Protein AF-A0A0K0LC64-F1 (afdb_monomer_lite)

Foldseek 3Di:
DVVVVVCVVDVVVVVVVCQCPDLVNCQVPCQVVVCVQQADPDPVCPPPPDDPVSVVNNVVCVVPVVPHDPPDDGPSDPPDPPCVVVVDDPVRVVVVVVVVCVVCPPHCVCVVVVD

pLDDT: mean 83.75, std 12.95, range [51.31, 97.88]

Structure (mmCIF, N/CA/C/O backbone):
data_AF-A0A0K0LC64-F1
#
_entry.id   AF-A0A0K0LC64-F1
#
loop_
_atom_site.group_PDB
_atom_site.id
_atom_site.type_symbol
_atom_site.label_atom_id
_atom_site.label_alt_id
_atom_site.label_comp_id
_atom_site.label_asym_id
_atom_site.label_entity_id
_atom_site.label_seq_id
_atom_site.pdbx_PDB_ins_code
_atom_site.Cartn_x
_atom_site.Cartn_y
_atom_site.Cartn_z
_atom_site.occupancy
_atom_site.B_iso_or_equiv
_atom_site.auth_seq_id
_atom_site.auth_comp_id
_atom_site.auth_asym_id
_atom_site.auth_atom_id
_atom_site.pdbx_PDB_model_num
ATOM 1 N N . GLU A 1 1 ? -9.828 7.983 -20.677 1.00 61.94 1 GLU A N 1
ATOM 2 C CA . GLU A 1 1 ? -10.010 7.360 -22.005 1.00 61.94 1 GLU A CA 1
ATOM 3 C C . GLU A 1 1 ? -8.753 6.737 -22.604 1.00 61.94 1 GLU A C 1
ATOM 5 O O . GLU A 1 1 ? -8.705 5.519 -22.690 1.00 61.94 1 GLU A O 1
ATOM 10 N N . GLU A 1 2 ? -7.715 7.498 -22.964 1.00 74.44 2 GLU A N 1
ATOM 11 C CA . GLU A 1 2 ? -6.600 6.985 -23.793 1.00 74.44 2 GLU A CA 1
ATOM 12 C C . GLU A 1 2 ? -5.832 5.786 -23.190 1.00 74.44 2 GLU A C 1
ATOM 14 O O . GLU A 1 2 ? -5.585 4.780 -23.863 1.00 74.44 2 GLU A O 1
ATOM 19 N N . HIS A 1 3 ? -5.514 5.832 -21.892 1.00 80.81 3 HIS A N 1
ATOM 20 C CA . HIS A 1 3 ? -4.847 4.716 -21.208 1.00 80.81 3 HIS A CA 1
ATOM 21 C C . HIS A 1 3 ? -5.753 3.490 -21.038 1.00 80.81 3 HIS A C 1
ATOM 23 O O . HIS A 1 3 ? -5.270 2.364 -21.099 1.00 80.81 3 HIS A O 1
ATOM 29 N N . TYR A 1 4 ? -7.063 3.696 -20.870 1.00 85.00 4 TYR A N 1
ATOM 30 C CA . TYR A 1 4 ? -8.028 2.601 -20.760 1.00 85.00 4 TYR A CA 1
ATOM 31 C C . TYR A 1 4 ? -8.109 1.824 -22.075 1.00 85.00 4 TYR A C 1
ATOM 33 O O . TYR A 1 4 ? -7.934 0.608 -22.082 1.00 85.00 4 TYR A O 1
ATOM 41 N N . GLU A 1 5 ? -8.274 2.523 -23.200 1.00 88.44 5 GLU A N 1
ATOM 42 C CA . GLU A 1 5 ? -8.308 1.874 -24.512 1.00 88.44 5 GLU A CA 1
ATOM 43 C C . GLU A 1 5 ? -7.015 1.118 -24.823 1.00 88.44 5 GLU A C 1
ATOM 45 O O . GLU A 1 5 ? -7.056 0.029 -25.392 1.00 88.44 5 GLU A O 1
ATOM 50 N N . THR A 1 6 ? -5.869 1.679 -24.432 1.00 89.12 6 THR A N 1
ATOM 51 C CA . THR A 1 6 ? -4.562 1.042 -24.626 1.00 89.12 6 THR A CA 1
ATOM 52 C C . THR A 1 6 ? -4.467 -0.283 -23.873 1.00 89.12 6 THR A C 1
ATOM 54 O O . THR A 1 6 ? -4.016 -1.270 -24.451 1.00 89.12 6 THR A O 1
ATOM 57 N N . LEU A 1 7 ? -4.921 -0.324 -22.617 1.00 89.25 7 LEU A N 1
ATOM 58 C CA . LEU A 1 7 ? -4.908 -1.539 -21.797 1.00 89.25 7 LEU A CA 1
ATOM 59 C C . LEU A 1 7 ? -5.901 -2.588 -22.307 1.00 89.25 7 LEU A C 1
ATOM 61 O O . LEU A 1 7 ? -5.571 -3.767 -22.347 1.00 89.25 7 LEU A O 1
ATOM 65 N N . VAL A 1 8 ? -7.089 -2.166 -22.753 1.00 88.12 8 VAL A N 1
ATOM 66 C CA . VAL A 1 8 ? -8.100 -3.078 -23.317 1.00 88.12 8 VAL A CA 1
ATOM 67 C C . VAL A 1 8 ? -7.629 -3.694 -24.638 1.00 88.12 8 VAL A C 1
ATOM 69 O O . VAL A 1 8 ? -7.871 -4.871 -24.888 1.00 88.12 8 VAL A O 1
ATOM 72 N N . LYS A 1 9 ? -6.952 -2.916 -25.491 1.00 91.81 9 LYS A N 1
ATOM 73 C CA . LYS A 1 9 ? -6.477 -3.377 -26.808 1.00 91.81 9 LYS A CA 1
ATOM 74 C C . LYS A 1 9 ? -5.184 -4.200 -26.736 1.00 91.81 9 LYS A C 1
ATOM 76 O O . LYS A 1 9 ? -4.887 -4.909 -27.691 1.00 91.81 9 LYS A O 1
ATOM 81 N N . ASN A 1 10 ? -4.423 -4.112 -25.642 1.00 91.69 10 ASN A N 1
ATOM 82 C CA . ASN A 1 10 ? -3.119 -4.765 -25.494 1.00 91.69 10 ASN A CA 1
ATOM 83 C C . ASN A 1 10 ? -3.046 -5.555 -24.173 1.00 91.69 10 ASN A C 1
ATOM 85 O O . ASN A 1 10 ? -2.517 -5.033 -23.184 1.00 91.69 10 ASN A O 1
ATOM 89 N N . PRO A 1 11 ? -3.539 -6.806 -24.142 1.00 89.06 11 PRO A N 1
ATOM 90 C CA . PRO A 1 11 ? -3.581 -7.611 -22.919 1.00 89.06 11 PRO A CA 1
ATOM 91 C C . PRO A 1 11 ? -2.195 -7.801 -22.282 1.00 89.06 11 PRO A C 1
ATOM 93 O O . PRO A 1 11 ? -2.063 -7.650 -21.074 1.00 89.06 11 PRO A O 1
ATOM 96 N N . ASP A 1 12 ? -1.140 -7.967 -23.085 1.00 94.94 12 ASP A N 1
ATOM 97 C CA . ASP A 1 12 ? 0.237 -8.099 -22.584 1.00 94.94 12 ASP A CA 1
ATOM 98 C C . ASP A 1 12 ? 0.709 -6.885 -21.764 1.00 94.94 12 ASP A C 1
ATOM 100 O O . ASP A 1 12 ? 1.530 -7.012 -20.853 1.00 94.94 12 ASP A O 1
ATOM 104 N N . ILE A 1 13 ? 0.237 -5.680 -22.104 1.00 92.69 13 ILE A N 1
ATOM 105 C CA . ILE A 1 13 ? 0.581 -4.462 -21.360 1.00 92.69 13 ILE A CA 1
ATOM 106 C C . ILE A 1 13 ? -0.153 -4.464 -20.023 1.00 92.69 13 ILE A C 1
ATOM 108 O O . ILE A 1 13 ? 0.454 -4.145 -19.002 1.00 92.69 13 ILE A O 1
ATOM 112 N N . LEU A 1 14 ? -1.432 -4.845 -20.016 1.00 91.94 14 LEU A N 1
ATOM 113 C CA . LEU A 1 14 ? -2.204 -4.972 -18.785 1.00 91.94 14 LEU A CA 1
ATOM 114 C C . LEU A 1 14 ? -1.578 -6.008 -17.844 1.00 91.94 14 LEU A C 1
ATOM 116 O O . LEU A 1 14 ? -1.387 -5.707 -16.668 1.00 91.94 14 LEU A O 1
ATOM 120 N N . ASP A 1 15 ? -1.173 -7.165 -18.364 1.00 94.00 15 ASP A N 1
ATOM 121 C CA . ASP A 1 15 ? -0.525 -8.216 -17.577 1.00 94.00 15 ASP A CA 1
ATOM 122 C C . ASP A 1 15 ? 0.785 -7.729 -16.950 1.00 94.00 15 ASP A C 1
ATOM 124 O O . ASP A 1 15 ? 1.002 -7.912 -15.753 1.00 94.00 15 ASP A O 1
ATOM 128 N N . LYS A 1 16 ? 1.622 -7.008 -17.708 1.00 95.19 16 LYS A N 1
ATOM 129 C CA . LYS A 1 16 ? 2.850 -6.393 -17.173 1.00 95.19 16 LYS A CA 1
ATOM 130 C C . LYS A 1 16 ? 2.563 -5.346 -16.105 1.00 95.19 16 LYS A C 1
ATOM 132 O O . LYS A 1 16 ? 3.286 -5.271 -15.114 1.00 95.19 16 LYS A O 1
ATOM 137 N N . VAL A 1 17 ? 1.527 -4.525 -16.290 1.00 93.50 17 VAL A N 1
ATOM 138 C CA . VAL A 1 17 ? 1.118 -3.542 -15.279 1.00 93.50 17 VAL A CA 1
ATOM 139 C C . VAL A 1 17 ? 0.696 -4.262 -14.002 1.00 93.50 17 VAL A C 1
ATOM 141 O O . VAL A 1 17 ? 1.165 -3.892 -12.927 1.00 93.50 17 VAL A O 1
ATOM 144 N N . LEU A 1 18 ? -0.130 -5.305 -14.098 1.00 93.38 18 LEU A N 1
ATOM 145 C CA . LEU A 1 18 ? -0.560 -6.100 -12.946 1.00 93.38 18 LEU A CA 1
ATOM 146 C C . LEU A 1 18 ? 0.623 -6.798 -12.265 1.00 93.38 18 LEU A C 1
ATOM 148 O O . LEU A 1 18 ? 0.727 -6.758 -11.041 1.00 93.38 18 LEU A O 1
ATOM 152 N N . GLU A 1 19 ? 1.542 -7.380 -13.036 1.00 95.81 19 GLU A N 1
ATOM 153 C CA . GLU A 1 19 ? 2.735 -8.042 -12.510 1.00 95.81 19 GLU A CA 1
ATOM 154 C C . GLU A 1 19 ? 3.639 -7.049 -11.774 1.00 95.81 19 GLU A C 1
ATOM 156 O O . GLU A 1 19 ? 3.932 -7.240 -10.592 1.00 95.81 19 GLU A O 1
ATOM 161 N N . TYR A 1 20 ? 4.053 -5.967 -12.435 1.00 94.75 20 TYR A N 1
ATOM 162 C CA . TYR A 1 20 ? 5.037 -5.030 -11.888 1.00 94.75 20 TYR A CA 1
ATOM 163 C C . TYR A 1 20 ? 4.480 -4.130 -10.786 1.00 94.75 20 TYR A C 1
ATOM 165 O O . TYR A 1 20 ? 5.244 -3.662 -9.942 1.00 94.75 20 TYR A O 1
ATOM 173 N N . SER A 1 21 ? 3.162 -3.924 -10.744 1.00 92.75 21 SER A N 1
ATOM 174 C CA . SER A 1 21 ? 2.494 -3.260 -9.616 1.00 92.75 21 SER A CA 1
ATOM 175 C C . SER A 1 21 ? 2.081 -4.225 -8.500 1.00 92.75 21 SER A C 1
ATOM 177 O O . SER A 1 21 ? 1.605 -3.781 -7.452 1.00 92.75 21 SER A O 1
ATOM 179 N N . SER A 1 22 ? 2.273 -5.538 -8.675 1.00 94.12 22 SER A N 1
ATOM 180 C CA . SER A 1 22 ? 1.903 -6.516 -7.655 1.00 94.12 22 SER A CA 1
ATOM 181 C C . SER A 1 22 ? 2.740 -6.356 -6.386 1.00 94.12 22 SER A C 1
ATOM 183 O O . SER A 1 22 ? 3.944 -6.084 -6.410 1.00 94.12 22 SER A O 1
ATOM 185 N N . VAL A 1 23 ? 2.109 -6.621 -5.240 1.00 93.62 23 VAL A N 1
ATOM 186 C CA . VAL A 1 23 ? 2.795 -6.655 -3.940 1.00 93.62 23 VAL A CA 1
ATOM 187 C C . VAL A 1 23 ? 3.945 -7.663 -3.949 1.00 93.62 23 VAL A C 1
ATOM 189 O O . VAL A 1 23 ? 5.005 -7.389 -3.391 1.00 93.62 23 VAL A O 1
ATOM 192 N N . SER A 1 24 ? 3.767 -8.817 -4.595 1.00 92.25 24 SER A N 1
ATOM 193 C CA . SER A 1 24 ? 4.813 -9.833 -4.746 1.00 92.25 24 SER A CA 1
ATOM 194 C C . SER A 1 24 ? 6.040 -9.303 -5.481 1.00 92.25 24 SER A C 1
ATOM 196 O O . SER A 1 24 ? 7.162 -9.517 -5.021 1.00 92.25 24 SER A O 1
ATOM 198 N N . TYR A 1 25 ? 5.839 -8.588 -6.589 1.00 93.50 25 TYR A N 1
ATOM 199 C CA . TYR A 1 25 ? 6.937 -8.031 -7.369 1.00 93.50 25 TYR A CA 1
ATOM 200 C C . TYR A 1 25 ? 7.659 -6.917 -6.604 1.00 93.50 25 TYR A C 1
ATOM 202 O O . TYR A 1 25 ? 8.891 -6.899 -6.547 1.00 93.50 25 TYR A O 1
ATOM 210 N N . MET A 1 26 ? 6.908 -6.038 -5.932 1.00 91.56 26 MET A N 1
ATOM 211 C CA . MET A 1 26 ? 7.484 -4.992 -5.081 1.00 91.56 26 MET A CA 1
ATOM 212 C C . MET A 1 26 ? 8.319 -5.572 -3.938 1.00 91.56 26 MET A C 1
ATOM 214 O O . MET A 1 26 ? 9.426 -5.100 -3.702 1.00 91.56 26 MET A O 1
ATOM 218 N N . LYS A 1 27 ? 7.842 -6.620 -3.255 1.00 90.56 27 LYS A N 1
ATOM 219 C CA . LYS A 1 27 ? 8.626 -7.290 -2.204 1.00 90.56 27 LYS A CA 1
ATOM 220 C C . LYS A 1 27 ? 9.948 -7.814 -2.737 1.00 90.56 27 LYS A C 1
ATOM 222 O O . LYS A 1 27 ? 10.987 -7.499 -2.173 1.00 90.56 27 LYS A O 1
ATOM 227 N N . LYS A 1 28 ? 9.892 -8.566 -3.841 1.00 87.50 28 LYS A N 1
ATOM 228 C CA . LYS A 1 28 ? 11.068 -9.165 -4.480 1.00 87.50 28 LYS A CA 1
ATOM 229 C C . LYS A 1 28 ? 12.107 -8.117 -4.891 1.00 87.50 28 LYS A C 1
ATOM 231 O O . LYS A 1 28 ? 13.294 -8.375 -4.814 1.00 87.50 28 LYS A O 1
ATOM 236 N N . THR A 1 29 ? 11.673 -6.959 -5.379 1.00 86.88 29 THR A N 1
ATOM 237 C CA . THR A 1 29 ? 12.592 -5.945 -5.928 1.00 86.88 29 THR A CA 1
ATOM 238 C C . THR A 1 29 ? 13.092 -4.953 -4.880 1.00 86.88 29 THR A C 1
ATOM 240 O O . THR A 1 29 ? 14.259 -4.558 -4.908 1.00 86.88 29 THR A O 1
ATOM 243 N N . ILE A 1 30 ? 12.229 -4.538 -3.951 1.00 84.56 30 ILE A N 1
ATOM 244 C CA . ILE A 1 30 ? 12.537 -3.468 -3.001 1.00 84.56 30 ILE A CA 1
ATOM 245 C C . ILE A 1 30 ? 13.131 -4.004 -1.704 1.00 84.56 30 ILE A C 1
ATOM 247 O O . ILE A 1 30 ? 14.085 -3.409 -1.228 1.00 84.56 30 ILE A O 1
ATOM 251 N N . ASN A 1 31 ? 12.640 -5.105 -1.127 1.00 83.75 31 ASN A N 1
ATOM 252 C CA . ASN A 1 31 ? 13.165 -5.558 0.171 1.00 83.75 31 ASN A CA 1
ATOM 253 C C . ASN A 1 31 ? 14.647 -5.932 0.098 1.00 83.75 31 ASN A C 1
ATOM 255 O O . ASN A 1 31 ? 15.399 -5.581 1.002 1.00 83.75 31 ASN A O 1
ATOM 259 N N . ASP A 1 32 ? 15.060 -6.551 -1.007 1.00 73.06 32 ASP A N 1
ATOM 260 C CA . ASP A 1 32 ? 16.452 -6.937 -1.242 1.00 73.06 32 ASP A CA 1
ATOM 261 C C . ASP A 1 32 ? 17.365 -5.713 -1.429 1.00 73.06 32 ASP A C 1
ATOM 263 O O . ASP A 1 32 ? 18.517 -5.728 -1.009 1.00 73.06 32 ASP A O 1
ATOM 267 N N . SER A 1 33 ? 16.865 -4.635 -2.045 1.00 75.81 33 SER A N 1
ATOM 268 C CA . SER A 1 33 ? 17.672 -3.453 -2.391 1.00 75.81 33 SER A CA 1
ATOM 269 C C . SER A 1 33 ? 17.592 -2.320 -1.361 1.00 75.81 33 SER A C 1
ATOM 271 O O . SER A 1 33 ? 18.457 -1.436 -1.332 1.00 75.81 33 SER A O 1
ATOM 273 N N . PHE A 1 34 ? 16.553 -2.318 -0.522 1.00 78.25 34 PHE A N 1
ATOM 274 C CA . PHE A 1 34 ? 16.252 -1.232 0.405 1.00 78.25 34 PHE A CA 1
ATOM 275 C C . PHE A 1 34 ? 17.287 -1.134 1.517 1.00 78.25 34 PHE A C 1
ATOM 277 O O . PHE A 1 34 ? 17.800 -0.041 1.768 1.00 78.25 34 PHE A O 1
ATOM 284 N N . ASP A 1 35 ? 17.626 -2.260 2.146 1.00 72.50 35 ASP A N 1
ATOM 285 C CA . ASP A 1 35 ? 18.595 -2.274 3.238 1.00 72.50 35 ASP A CA 1
ATOM 286 C C . ASP A 1 35 ? 19.944 -1.755 2.730 1.00 72.50 35 ASP A C 1
ATOM 288 O O . ASP A 1 35 ? 20.450 -0.771 3.266 1.00 72.50 35 ASP A O 1
ATOM 292 N N . ASP A 1 36 ? 20.453 -2.276 1.613 1.00 71.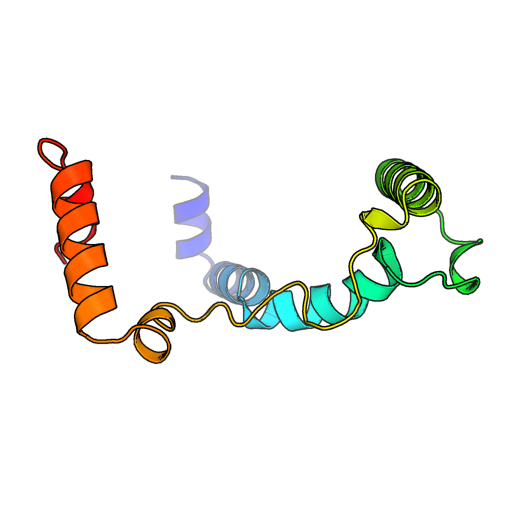62 36 ASP A N 1
ATOM 293 C CA . ASP A 1 36 ? 21.718 -1.829 1.015 1.00 71.62 36 ASP A CA 1
ATOM 294 C C . ASP A 1 36 ? 21.734 -0.345 0.629 1.00 71.62 36 ASP A C 1
ATOM 296 O O . ASP A 1 36 ? 22.762 0.333 0.743 1.00 71.62 36 ASP A O 1
ATOM 300 N N . THR A 1 37 ? 20.595 0.192 0.195 1.00 72.12 37 THR A N 1
ATOM 301 C CA . THR A 1 37 ? 20.501 1.582 -0.265 1.00 72.12 37 THR A CA 1
ATOM 302 C C . THR A 1 37 ? 20.287 2.568 0.886 1.00 72.12 37 THR A C 1
ATOM 304 O O . THR A 1 37 ? 20.846 3.669 0.859 1.00 72.12 37 THR A O 1
ATOM 307 N N . TYR A 1 38 ? 19.547 2.201 1.928 1.00 70.19 38 TYR A N 1
ATOM 308 C CA . TYR A 1 38 ? 19.086 3.157 2.941 1.00 70.19 38 TYR A CA 1
ATOM 309 C C . TYR A 1 38 ? 19.539 2.845 4.369 1.00 70.19 38 TYR A C 1
ATOM 311 O O . TYR A 1 38 ? 19.527 3.752 5.203 1.00 70.19 38 TYR A O 1
ATOM 319 N N . ILE A 1 39 ? 19.954 1.610 4.661 1.00 69.38 39 ILE A N 1
ATOM 320 C CA . ILE A 1 39 ? 20.249 1.145 6.023 1.00 69.38 39 ILE A CA 1
ATOM 321 C C . ILE A 1 39 ? 21.708 0.696 6.176 1.00 69.38 39 ILE A C 1
ATOM 323 O O . ILE A 1 39 ? 22.395 1.147 7.099 1.00 69.38 39 ILE A O 1
ATOM 327 N N . THR A 1 40 ? 22.206 -0.183 5.307 1.00 63.41 40 THR A N 1
ATOM 328 C CA . THR A 1 40 ? 23.530 -0.786 5.443 1.00 63.41 40 THR A CA 1
ATOM 329 C C . THR A 1 40 ? 24.616 0.267 5.211 1.00 63.41 40 THR A C 1
ATOM 331 O O . THR A 1 40 ? 24.662 0.943 4.185 1.00 63.41 40 THR A O 1
ATOM 334 N N . LYS A 1 41 ? 25.554 0.393 6.161 1.00 58.66 41 LYS A N 1
ATOM 335 C CA . LYS A 1 41 ? 26.793 1.181 6.008 1.00 58.66 41 LYS A CA 1
ATOM 336 C C . LYS A 1 41 ? 27.804 0.448 5.114 1.00 58.66 41 LYS A C 1
ATOM 338 O O . LYS A 1 41 ? 28.960 0.278 5.495 1.00 58.66 41 LYS A O 1
ATOM 343 N N . THR A 1 42 ? 27.384 -0.071 3.966 1.00 52.19 42 THR A N 1
ATOM 344 C CA . THR A 1 42 ? 28.288 -0.814 3.086 1.00 52.19 42 THR A CA 1
ATOM 345 C C . THR A 1 42 ? 29.326 0.134 2.491 1.00 52.19 42 THR A C 1
ATOM 347 O O . THR A 1 42 ? 29.021 1.039 1.715 1.00 52.19 42 THR A O 1
ATOM 350 N N . GLU A 1 43 ? 30.596 -0.099 2.831 1.00 51.59 43 GLU A N 1
ATOM 351 C CA . GLU A 1 43 ? 31.740 0.586 2.215 1.00 51.59 43 GLU A CA 1
ATOM 352 C C . GLU A 1 43 ? 31.832 0.343 0.697 1.00 51.59 43 GLU A C 1
ATOM 354 O O . GLU A 1 43 ? 32.491 1.103 -0.010 1.00 51.59 43 GLU A O 1
ATOM 359 N N . ASN A 1 44 ? 31.108 -0.663 0.194 1.00 51.75 44 ASN A N 1
ATOM 360 C CA . ASN A 1 44 ? 31.015 -1.050 -1.215 1.00 51.75 44 ASN A CA 1
ATOM 361 C C . ASN A 1 44 ? 30.327 -0.009 -2.118 1.00 51.75 44 ASN A C 1
ATOM 363 O O . ASN A 1 44 ? 30.359 -0.150 -3.335 1.00 51.75 44 ASN A O 1
ATOM 367 N N . LEU A 1 45 ? 29.722 1.040 -1.550 1.00 54.38 45 LEU A N 1
ATOM 368 C CA . LEU A 1 45 ? 28.999 2.075 -2.301 1.00 54.38 45 LEU A CA 1
ATOM 369 C C . LEU A 1 45 ? 29.768 3.393 -2.445 1.00 54.38 45 LEU A C 1
ATOM 371 O O . LEU A 1 45 ? 29.245 4.331 -3.040 1.00 54.38 45 LEU A O 1
ATOM 375 N N . LYS A 1 46 ? 31.014 3.473 -1.952 1.00 53.81 46 LYS A N 1
ATOM 376 C CA . LYS A 1 46 ? 31.868 4.672 -2.095 1.00 53.81 46 LYS A CA 1
ATOM 377 C C . LYS A 1 46 ? 32.134 5.058 -3.566 1.00 53.81 46 LYS A C 1
ATOM 379 O O . LYS A 1 46 ? 32.551 6.181 -3.816 1.00 53.81 46 LYS A O 1
ATOM 384 N N . ASN A 1 47 ? 31.849 4.157 -4.514 1.00 54.94 47 ASN A N 1
ATOM 385 C CA . ASN A 1 47 ? 32.106 4.321 -5.949 1.00 54.94 47 ASN A CA 1
ATOM 386 C C . ASN A 1 47 ? 30.834 4.329 -6.823 1.00 54.94 47 ASN A C 1
ATOM 388 O O . ASN A 1 47 ? 30.948 4.206 -8.041 1.00 54.94 47 ASN A O 1
ATOM 392 N N . LEU A 1 48 ? 29.633 4.422 -6.238 1.00 60.19 48 LEU A N 1
ATOM 393 C CA . LEU A 1 48 ? 28.383 4.470 -7.006 1.00 60.19 48 LEU A CA 1
ATOM 394 C C . LEU A 1 48 ? 27.921 5.928 -7.154 1.00 60.19 48 LEU A C 1
ATOM 396 O O . LEU A 1 48 ? 27.836 6.644 -6.157 1.00 60.19 48 LEU A O 1
ATOM 400 N N . ASP A 1 49 ? 27.617 6.361 -8.381 1.00 70.62 49 ASP A N 1
ATOM 401 C CA . ASP A 1 49 ? 27.010 7.671 -8.653 1.00 70.62 49 ASP A CA 1
ATOM 402 C C . ASP A 1 49 ? 25.562 7.670 -8.138 1.00 70.62 49 ASP A C 1
ATOM 404 O O . ASP A 1 49 ? 24.619 7.271 -8.825 1.00 70.62 49 ASP A O 1
ATOM 408 N N . LEU A 1 50 ? 25.404 7.975 -6.849 1.00 73.50 50 LEU A N 1
ATOM 409 C CA . LEU A 1 50 ? 24.117 7.950 -6.168 1.00 73.50 50 LEU A CA 1
ATOM 410 C C . LEU A 1 50 ? 23.369 9.271 -6.389 1.00 73.50 50 LEU A C 1
ATOM 412 O O . LEU A 1 50 ? 23.964 10.344 -6.276 1.00 73.50 50 LEU A O 1
ATOM 416 N N . PRO A 1 51 ? 22.038 9.227 -6.583 1.00 83.12 51 PRO A N 1
ATOM 417 C CA . PRO A 1 51 ? 21.214 10.426 -6.583 1.00 83.12 51 PRO A CA 1
ATOM 418 C C . PRO A 1 51 ? 21.433 11.274 -5.324 1.00 83.12 51 PRO A C 1
ATOM 420 O O . PRO A 1 51 ? 21.483 10.753 -4.205 1.00 83.12 51 PRO A O 1
ATOM 423 N N . SER A 1 52 ? 21.477 12.597 -5.493 1.00 86.12 52 SER A N 1
ATOM 424 C CA . SER A 1 52 ? 21.743 13.564 -4.414 1.00 86.12 52 SER A CA 1
ATOM 425 C C . SER A 1 52 ? 20.822 13.403 -3.199 1.00 86.12 52 SER A C 1
ATOM 427 O O . SER A 1 52 ? 21.261 13.565 -2.062 1.00 86.12 52 SER A O 1
ATOM 429 N N . GLY A 1 53 ? 19.562 13.013 -3.418 1.00 84.19 53 GLY A N 1
ATOM 430 C CA . GLY A 1 53 ? 18.608 12.738 -2.342 1.00 84.19 53 GLY A CA 1
ATOM 431 C C . GLY A 1 53 ? 19.020 11.570 -1.439 1.00 84.19 53 GLY A C 1
ATOM 432 O O . GLY A 1 53 ? 18.847 11.649 -0.225 1.00 84.19 53 GLY A O 1
ATOM 433 N N . ILE A 1 54 ? 19.613 10.512 -2.003 1.00 81.19 54 ILE A N 1
ATOM 434 C CA . ILE A 1 54 ? 20.090 9.352 -1.231 1.00 81.19 54 ILE A CA 1
ATOM 435 C C . ILE A 1 54 ? 21.316 9.743 -0.404 1.00 81.19 54 ILE A C 1
ATOM 437 O O . ILE A 1 54 ? 21.410 9.374 0.766 1.00 81.19 54 ILE A O 1
ATOM 441 N N . ILE A 1 55 ? 22.224 10.535 -0.982 1.00 80.88 55 ILE A N 1
ATOM 442 C CA . ILE A 1 55 ? 23.406 11.055 -0.282 1.00 80.88 55 ILE A CA 1
ATOM 443 C C . ILE A 1 55 ? 22.972 11.907 0.920 1.00 80.88 55 ILE A C 1
ATOM 445 O O . ILE A 1 55 ? 23.361 11.616 2.052 1.00 80.88 55 ILE A O 1
ATOM 449 N N . ALA A 1 56 ? 22.095 12.891 0.698 1.00 85.44 56 ALA A N 1
ATOM 450 C CA . ALA A 1 56 ? 21.599 13.774 1.753 1.00 85.44 56 ALA A CA 1
ATOM 451 C C . ALA A 1 56 ? 20.861 13.005 2.863 1.00 85.44 56 ALA A C 1
ATOM 453 O O . ALA A 1 56 ? 21.070 13.266 4.050 1.00 85.44 56 ALA A O 1
ATOM 454 N N . PHE A 1 57 ? 20.033 12.021 2.493 1.00 83.94 57 PHE A N 1
ATOM 455 C CA . PHE A 1 57 ? 19.350 11.157 3.455 1.00 83.94 57 PHE A CA 1
ATOM 456 C C . PHE A 1 57 ? 20.349 10.380 4.323 1.00 83.94 57 PHE A C 1
ATOM 458 O O . PHE A 1 57 ? 20.240 10.390 5.548 1.00 83.94 57 PHE A O 1
ATOM 465 N N . ARG A 1 58 ? 21.365 9.755 3.716 1.00 77.94 58 ARG A N 1
ATOM 466 C CA . ARG A 1 58 ? 22.393 8.994 4.443 1.00 77.94 58 ARG A CA 1
ATOM 467 C C . ARG A 1 58 ? 23.178 9.867 5.419 1.00 77.94 58 ARG A C 1
ATOM 469 O O . ARG A 1 58 ? 23.381 9.464 6.563 1.00 77.94 58 ARG A O 1
ATOM 476 N N . GLU A 1 59 ? 23.589 11.062 4.999 1.00 81.81 59 GLU A N 1
ATOM 477 C CA . GLU A 1 59 ? 24.289 12.014 5.870 1.00 81.81 59 GLU A CA 1
ATOM 478 C C . GLU A 1 59 ? 23.433 12.447 7.064 1.00 81.81 59 GLU A C 1
ATOM 480 O O . GLU A 1 59 ? 23.930 12.521 8.192 1.00 81.81 59 GLU A O 1
ATOM 485 N N . TYR A 1 60 ? 22.144 12.709 6.831 1.00 84.19 60 TYR A N 1
ATOM 486 C CA . TYR A 1 60 ? 21.197 13.052 7.888 1.00 84.19 60 TYR A CA 1
ATOM 487 C C . TYR A 1 60 ? 21.051 11.904 8.894 1.00 84.19 60 TYR A C 1
ATOM 489 O O . TYR A 1 60 ? 21.202 12.104 10.100 1.00 84.19 60 TYR A O 1
ATOM 497 N N . MET A 1 61 ? 20.839 10.681 8.407 1.00 80.62 61 MET A N 1
ATOM 498 C CA . MET A 1 61 ? 20.674 9.503 9.261 1.00 80.62 61 MET A CA 1
ATOM 499 C C . MET A 1 61 ? 21.946 9.167 10.048 1.00 80.62 61 MET A C 1
ATOM 501 O O . MET A 1 61 ? 21.860 8.774 11.211 1.00 80.62 61 MET A O 1
ATOM 505 N N . ALA A 1 62 ? 23.133 9.388 9.470 1.00 78.81 62 ALA A N 1
ATOM 506 C CA . ALA A 1 62 ? 24.408 9.218 10.169 1.00 78.81 62 ALA A CA 1
ATOM 507 C C . ALA A 1 62 ? 24.572 10.187 11.356 1.00 78.81 62 ALA A C 1
ATOM 509 O O . ALA A 1 62 ? 25.167 9.816 12.368 1.00 78.81 62 ALA A O 1
ATOM 510 N N . LYS A 1 63 ? 24.025 11.406 11.253 1.00 85.00 63 LYS A N 1
ATOM 511 C CA . LYS A 1 63 ? 24.024 12.416 12.327 1.00 85.00 63 LYS A CA 1
ATOM 512 C C . LYS A 1 63 ? 22.933 12.182 13.377 1.00 85.00 63 LYS A C 1
ATOM 514 O O . LYS A 1 63 ? 23.021 12.735 14.472 1.00 85.00 63 LYS A O 1
ATOM 519 N N . HIS A 1 64 ? 21.923 11.369 13.068 1.00 84.12 64 HIS A N 1
ATOM 520 C CA . HIS A 1 64 ? 20.758 11.147 13.923 1.00 84.12 64 HIS A CA 1
ATOM 521 C C . HIS A 1 64 ? 20.481 9.654 14.172 1.00 84.12 64 HIS A C 1
ATOM 523 O O . HIS A 1 64 ? 19.451 9.122 13.746 1.00 84.12 64 HIS A O 1
ATOM 529 N N . PRO A 1 65 ? 21.365 8.959 14.913 1.00 78.62 65 PRO A N 1
ATOM 530 C CA . PRO A 1 65 ? 21.240 7.524 15.158 1.00 78.62 65 PRO A CA 1
ATOM 531 C C . PRO A 1 65 ? 19.965 7.139 15.924 1.00 78.62 65 PRO A C 1
ATOM 533 O O . PRO A 1 65 ? 19.525 5.998 15.832 1.00 78.62 65 PRO A O 1
ATOM 536 N N . GLN A 1 66 ? 19.320 8.065 16.638 1.00 81.31 66 GLN A N 1
ATOM 537 C CA . GLN A 1 66 ? 18.031 7.828 17.296 1.00 81.31 66 GLN A CA 1
ATOM 538 C C . GLN A 1 66 ? 16.881 7.567 16.314 1.00 81.31 66 GLN A C 1
ATOM 540 O O . GLN A 1 66 ? 15.900 6.929 16.684 1.00 81.31 66 GLN A O 1
ATOM 545 N N . PHE A 1 67 ? 17.004 8.045 15.073 1.00 74.69 67 PHE A N 1
ATOM 546 C CA . PHE A 1 67 ? 16.053 7.764 14.000 1.00 74.69 67 PHE A CA 1
ATOM 547 C C . PHE A 1 67 ? 16.479 6.570 13.150 1.00 74.69 67 PHE A C 1
ATOM 549 O O . PHE A 1 67 ? 15.774 6.238 12.201 1.00 74.69 67 PHE A O 1
ATOM 556 N N . SER A 1 68 ? 17.614 5.929 13.466 1.00 66.69 68 SER A N 1
ATOM 557 C CA . SER A 1 68 ? 18.089 4.777 12.703 1.00 66.69 68 SER A CA 1
ATOM 558 C C . SER A 1 68 ? 16.994 3.720 12.609 1.00 66.69 68 SER A C 1
ATOM 560 O O . SER A 1 68 ? 16.419 3.276 13.608 1.00 66.69 68 SER A O 1
ATOM 562 N N . VAL A 1 69 ? 16.684 3.342 11.371 1.00 64.81 69 VAL A N 1
ATOM 563 C CA . VAL A 1 69 ? 15.775 2.237 11.104 1.00 64.81 69 VAL A CA 1
ATOM 564 C C . VAL A 1 69 ? 16.484 0.986 11.605 1.00 64.81 69 VAL A C 1
ATOM 566 O O . VAL A 1 69 ? 17.526 0.599 11.078 1.00 64.81 69 VAL A O 1
ATOM 569 N N . LYS A 1 70 ? 15.965 0.381 12.675 1.00 60.84 70 LYS A N 1
ATOM 570 C CA . LYS A 1 70 ? 16.452 -0.921 13.133 1.00 60.84 70 LYS A CA 1
ATOM 571 C C . LYS A 1 70 ? 16.143 -1.926 12.023 1.00 60.84 70 LYS A C 1
ATOM 573 O O . LYS A 1 70 ? 14.968 -2.166 11.753 1.00 60.84 70 LYS A O 1
ATOM 578 N N . SER A 1 71 ? 17.175 -2.481 11.382 1.00 58.19 71 SER A N 1
ATOM 579 C CA . SER A 1 71 ? 17.018 -3.598 10.443 1.00 58.19 71 SER A CA 1
ATOM 580 C C . SER A 1 71 ? 16.447 -4.777 11.232 1.00 58.19 71 SER A C 1
ATOM 582 O O . SER A 1 71 ? 17.097 -5.345 12.109 1.00 58.19 71 SER A O 1
ATOM 584 N N . GLY A 1 72 ? 15.159 -5.027 11.036 1.00 58.59 72 GLY A N 1
ATOM 585 C CA . GLY A 1 72 ? 14.397 -6.020 11.790 1.00 58.59 72 GLY A CA 1
ATOM 586 C C . GLY A 1 72 ? 13.122 -6.458 11.077 1.00 58.59 72 GLY A C 1
ATOM 587 O O . GLY A 1 72 ? 12.253 -7.060 11.703 1.00 58.59 72 GLY A O 1
ATOM 588 N N . GLY A 1 73 ? 12.985 -6.140 9.788 1.00 68.62 73 GLY A N 1
ATOM 589 C CA . GLY A 1 73 ? 11.831 -6.515 8.986 1.00 68.62 73 GLY A CA 1
ATOM 590 C C . GLY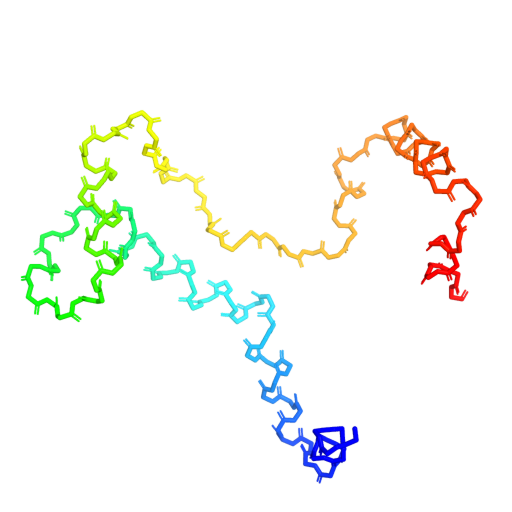 A 1 73 ? 11.927 -6.024 7.546 1.00 68.62 73 GLY A C 1
ATOM 591 O O . GLY A 1 73 ? 12.741 -5.168 7.221 1.00 68.62 73 GLY A O 1
ATOM 592 N N . GLU A 1 74 ? 11.061 -6.574 6.702 1.00 81.00 74 GLU A N 1
ATOM 593 C CA . GLU A 1 74 ? 10.893 -6.177 5.305 1.00 81.00 74 GLU A CA 1
ATOM 594 C C . GLU A 1 74 ? 10.283 -4.769 5.185 1.00 81.00 74 GLU A C 1
ATOM 596 O O . GLU A 1 74 ? 9.291 -4.457 5.856 1.00 81.00 74 GLU A O 1
ATOM 601 N N . PHE A 1 75 ? 10.825 -3.936 4.289 1.00 85.19 75 PHE A N 1
ATOM 602 C CA . PHE A 1 75 ? 10.278 -2.605 4.002 1.00 85.19 75 PHE A CA 1
ATOM 603 C C . PHE A 1 75 ? 8.871 -2.695 3.388 1.00 85.19 75 PHE A C 1
ATOM 605 O O . PHE A 1 75 ? 7.901 -2.118 3.893 1.00 85.19 75 PHE A O 1
ATOM 612 N N . ILE A 1 76 ? 8.734 -3.496 2.333 1.00 89.69 76 ILE A N 1
ATOM 613 C CA . ILE A 1 76 ? 7.460 -3.930 1.771 1.00 89.69 76 ILE A CA 1
ATOM 614 C C . ILE A 1 76 ? 6.934 -5.097 2.611 1.00 89.69 76 ILE A C 1
ATOM 616 O O . ILE A 1 76 ? 7.358 -6.242 2.471 1.00 89.69 76 ILE A O 1
ATOM 620 N N . ARG A 1 77 ? 5.970 -4.794 3.484 1.00 89.19 77 ARG A N 1
ATOM 621 C CA . ARG A 1 77 ? 5.300 -5.755 4.380 1.00 89.19 77 ARG A CA 1
ATOM 622 C C . ARG A 1 77 ? 4.287 -6.646 3.639 1.00 89.19 77 ARG A C 1
ATOM 624 O O . ARG A 1 77 ? 4.123 -6.558 2.428 1.00 89.19 77 ARG A O 1
ATOM 631 N N . LYS A 1 78 ? 3.545 -7.492 4.374 1.00 90.38 78 LYS A N 1
ATOM 632 C CA . LYS A 1 78 ? 2.623 -8.526 3.845 1.00 90.38 78 LYS A CA 1
ATOM 633 C C . LYS A 1 78 ? 1.733 -8.094 2.666 1.00 90.38 78 LYS A C 1
ATOM 635 O O . LYS A 1 78 ? 1.644 -8.861 1.713 1.00 90.38 78 LYS A O 1
ATOM 640 N N . GLY A 1 79 ? 1.093 -6.924 2.737 1.00 90.12 79 GLY A N 1
ATOM 641 C CA . GLY A 1 79 ? 0.229 -6.384 1.674 1.00 90.12 79 GLY A CA 1
ATOM 642 C C . GLY A 1 79 ? -1.001 -7.239 1.340 1.00 90.12 79 GLY A C 1
ATOM 643 O O . GLY A 1 79 ? -1.456 -7.238 0.203 1.00 90.12 79 GLY A O 1
ATOM 644 N N . ILE A 1 80 ? -1.526 -7.987 2.315 1.00 93.06 80 ILE A N 1
ATOM 645 C CA . ILE A 1 80 ? -2.711 -8.839 2.151 1.00 93.06 80 ILE A CA 1
ATOM 646 C C . ILE A 1 80 ? -3.960 -8.033 2.521 1.00 93.06 80 ILE A C 1
ATOM 648 O O . ILE A 1 80 ? -4.079 -7.531 3.643 1.00 93.06 80 ILE A O 1
ATOM 652 N N . VAL A 1 81 ? -4.902 -7.920 1.584 1.00 91.50 81 VAL A N 1
ATOM 653 C CA . VAL A 1 81 ? -6.196 -7.268 1.823 1.00 91.50 81 VAL A CA 1
ATOM 654 C C . VAL A 1 81 ? -6.998 -8.096 2.827 1.00 91.50 81 VAL A C 1
ATOM 656 O O . VAL A 1 81 ? -7.167 -9.298 2.655 1.00 91.50 81 VAL A O 1
ATOM 659 N N . GLY A 1 82 ? -7.485 -7.452 3.888 1.00 91.75 82 GLY A N 1
ATOM 660 C CA . GLY A 1 82 ? -8.281 -8.117 4.923 1.00 91.75 82 GLY A CA 1
ATOM 661 C C . GLY A 1 82 ? -7.482 -8.841 6.013 1.00 91.75 82 GLY A C 1
ATOM 662 O O . GLY A 1 82 ? -8.108 -9.355 6.934 1.00 91.75 82 GLY A O 1
ATOM 663 N N . ASP A 1 83 ? -6.138 -8.833 5.986 1.00 95.12 83 ASP A N 1
ATOM 664 C CA . ASP A 1 83 ? -5.319 -9.516 7.015 1.00 95.12 83 ASP A CA 1
ATOM 665 C C . ASP A 1 83 ? -5.589 -8.995 8.432 1.00 95.12 83 ASP A C 1
ATOM 667 O O . ASP A 1 83 ? -5.344 -9.706 9.397 1.00 95.12 83 ASP A O 1
ATOM 671 N N . TRP A 1 84 ? -6.144 -7.784 8.575 1.00 92.94 84 TRP A N 1
ATOM 672 C CA . TRP A 1 84 ? -6.562 -7.226 9.865 1.00 92.94 84 TRP A CA 1
ATOM 673 C C . TRP A 1 84 ? -7.492 -8.164 10.651 1.00 92.94 84 TRP A C 1
ATOM 675 O O . TRP A 1 84 ? -7.398 -8.204 11.875 1.00 92.94 84 TRP A O 1
ATOM 685 N N . LYS A 1 85 ? -8.307 -8.980 9.967 1.00 92.31 85 LYS A N 1
ATOM 686 C CA . LYS A 1 85 ? -9.193 -9.976 10.592 1.00 92.31 85 LYS A CA 1
ATOM 687 C C . LYS A 1 85 ? -8.438 -11.052 11.376 1.00 92.31 85 LYS A C 1
ATOM 689 O O . LYS A 1 85 ? -8.984 -11.619 12.308 1.00 92.31 85 LYS A O 1
ATOM 694 N N . ASN A 1 86 ? -7.176 -11.307 11.031 1.00 95.12 86 ASN A N 1
ATOM 695 C CA . ASN A 1 86 ? -6.322 -12.254 11.751 1.00 95.12 86 ASN A CA 1
ATOM 696 C C . ASN A 1 86 ? -5.672 -11.644 13.006 1.00 95.12 86 ASN A C 1
ATOM 698 O O . ASN A 1 86 ? -5.043 -12.369 13.773 1.00 95.12 86 ASN A O 1
ATOM 702 N N . HIS A 1 87 ? -5.769 -10.324 13.201 1.00 94.25 87 HIS A N 1
ATOM 703 C CA . HIS A 1 87 ? -5.118 -9.610 14.310 1.00 94.25 87 HIS A CA 1
ATOM 704 C C . HIS A 1 87 ? -6.108 -8.984 15.293 1.00 94.25 87 HIS A C 1
ATOM 706 O O . HIS A 1 87 ? -5.730 -8.694 16.425 1.00 94.25 87 HIS A O 1
ATOM 712 N N . PHE A 1 88 ? -7.345 -8.734 14.864 1.00 96.12 88 PHE A N 1
ATOM 713 C CA . PHE A 1 88 ? -8.375 -8.108 15.686 1.00 96.12 88 PHE A CA 1
ATOM 714 C C . PHE A 1 88 ? -9.183 -9.172 16.428 1.00 96.12 88 PHE A C 1
ATOM 716 O O . PHE A 1 88 ? -9.606 -10.162 15.839 1.00 96.12 88 PHE A O 1
ATOM 723 N N . SER A 1 89 ? -9.431 -8.950 17.720 1.00 97.06 89 SER A N 1
ATOM 724 C CA . SER A 1 89 ? -10.492 -9.669 18.426 1.00 97.06 89 SER A CA 1
ATOM 725 C C . SER A 1 89 ? -11.868 -9.161 17.992 1.00 97.06 89 SER A C 1
ATOM 727 O O . SER A 1 89 ? -11.998 -8.026 17.529 1.00 97.06 89 SER A O 1
ATOM 729 N N . GLU A 1 90 ? -12.911 -9.960 18.221 1.00 96.69 90 GLU A N 1
ATOM 730 C CA . GLU A 1 90 ? -14.300 -9.588 17.903 1.00 96.69 90 GLU A CA 1
ATOM 731 C C . GLU A 1 90 ? -14.696 -8.234 18.521 1.00 96.69 90 GLU A C 1
ATOM 733 O O . GLU A 1 90 ? -15.330 -7.397 17.880 1.00 96.69 90 GLU A O 1
ATOM 738 N N . GLU A 1 91 ? -14.256 -7.961 19.754 1.00 97.75 91 GLU A N 1
ATOM 739 C CA . GLU A 1 91 ? -14.522 -6.679 20.414 1.00 97.75 91 GLU A CA 1
ATOM 740 C C . GLU A 1 91 ? -13.761 -5.512 19.764 1.00 97.75 91 GLU A C 1
ATOM 742 O O . GLU A 1 91 ? -14.279 -4.397 19.670 1.00 97.75 91 GLU A O 1
ATOM 747 N N . GLN A 1 92 ? -12.528 -5.735 19.302 1.00 97.69 92 GLN A N 1
ATOM 748 C CA . GLN A 1 92 ? -11.771 -4.705 18.587 1.00 97.69 92 GLN A CA 1
ATOM 749 C C . GLN A 1 92 ? -12.398 -4.398 17.226 1.00 97.69 92 GLN A C 1
ATOM 751 O O . GLN A 1 92 ? -12.480 -3.226 16.853 1.00 97.69 92 GLN A O 1
ATOM 756 N N . GLU A 1 93 ? -12.861 -5.423 16.511 1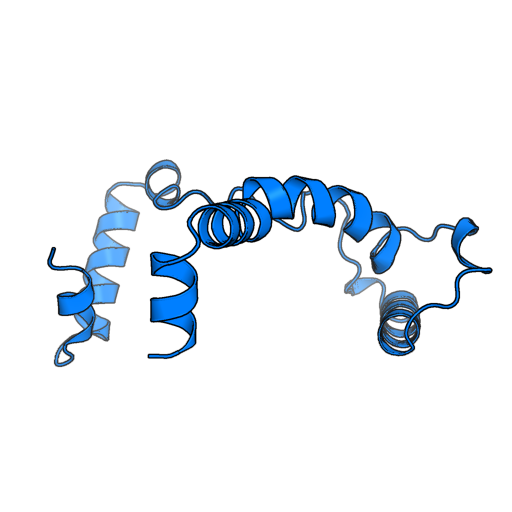.00 96.31 93 GLU A N 1
ATOM 757 C CA . GLU A 1 93 ? -13.592 -5.282 15.251 1.00 96.31 93 GLU A CA 1
ATOM 758 C C . GLU A 1 93 ? -14.882 -4.483 15.462 1.00 96.31 93 GLU A C 1
ATOM 760 O O . GLU A 1 93 ? -15.058 -3.433 14.841 1.00 96.31 93 GLU A O 1
ATOM 765 N N . ARG A 1 94 ? -15.716 -4.879 16.434 1.00 97.44 94 ARG A N 1
ATOM 766 C CA . ARG A 1 94 ? -16.959 -4.171 16.781 1.00 97.44 94 ARG A CA 1
ATOM 767 C C . ARG A 1 94 ? -16.719 -2.683 17.055 1.00 97.44 94 ARG A C 1
ATOM 769 O O . ARG A 1 94 ? -17.399 -1.822 16.494 1.00 97.44 94 ARG A O 1
ATOM 776 N N . ARG A 1 95 ? -15.724 -2.363 17.892 1.00 97.88 95 ARG A N 1
ATOM 777 C CA . ARG A 1 95 ? -15.355 -0.973 18.222 1.00 97.88 95 ARG A CA 1
ATOM 778 C C . ARG A 1 95 ? -14.861 -0.197 17.004 1.00 97.88 95 ARG A C 1
ATOM 780 O O . ARG A 1 95 ? -15.166 0.990 16.872 1.00 97.88 95 ARG A O 1
ATOM 787 N N . MET A 1 96 ? -14.080 -0.837 16.135 1.00 95.56 96 MET A N 1
ATOM 788 C CA . MET A 1 96 ? -13.588 -0.217 14.908 1.00 95.56 96 MET A CA 1
ATOM 789 C C . MET A 1 96 ? -14.745 0.110 13.962 1.00 95.56 96 MET A C 1
ATOM 791 O O . MET A 1 96 ? -14.826 1.238 13.476 1.00 95.56 96 MET A O 1
ATOM 795 N N . GLU A 1 97 ? -15.672 -0.820 13.751 1.00 93.88 97 GLU A N 1
ATOM 796 C CA . GLU A 1 97 ? -16.835 -0.587 12.901 1.00 93.88 97 GLU A CA 1
ATOM 797 C C . GLU A 1 97 ? -17.740 0.536 13.417 1.00 93.88 97 GLU A C 1
ATOM 799 O O . GLU A 1 97 ? -18.180 1.386 12.641 1.00 93.88 97 GLU A O 1
ATOM 804 N N . GLU A 1 98 ? -18.019 0.565 14.723 1.00 9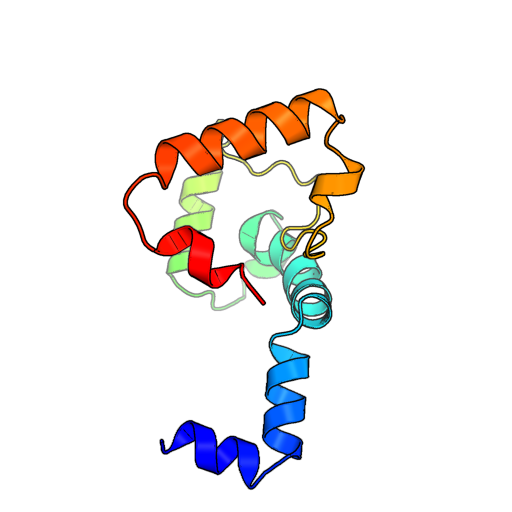6.69 98 GLU A N 1
ATOM 805 C CA . GLU A 1 98 ? -18.793 1.648 15.338 1.00 96.69 98 GLU A CA 1
ATOM 806 C C . GLU A 1 98 ? -18.127 3.000 15.107 1.00 96.69 98 GLU A C 1
ATOM 808 O O . GLU A 1 98 ? -18.792 3.957 14.706 1.00 96.69 98 GLU A O 1
ATOM 813 N N . ARG A 1 99 ? -16.802 3.065 15.276 1.00 96.81 99 ARG A N 1
ATOM 814 C CA . ARG A 1 99 ? -16.037 4.288 15.042 1.00 96.81 99 ARG A CA 1
ATOM 815 C C . ARG A 1 99 ? -16.069 4.718 13.578 1.00 96.81 99 ARG A C 1
ATOM 817 O O . ARG A 1 99 ? -16.187 5.912 13.308 1.00 96.81 99 ARG A O 1
ATOM 824 N N . ILE A 1 100 ? -15.986 3.774 12.639 1.00 95.25 100 ILE A N 1
ATOM 825 C CA . ILE A 1 100 ? -16.109 4.052 11.203 1.00 95.25 100 ILE A CA 1
ATOM 826 C C . ILE A 1 100 ? -17.502 4.612 10.899 1.00 95.25 100 ILE A C 1
ATOM 828 O O . ILE A 1 100 ? -17.599 5.674 10.284 1.00 95.25 100 ILE A O 1
ATOM 832 N N . ARG A 1 101 ? -18.574 3.963 11.379 1.00 94.56 101 ARG A N 1
ATOM 833 C CA . ARG A 1 101 ? -19.963 4.427 11.196 1.00 94.56 101 ARG A CA 1
ATOM 834 C C . ARG A 1 101 ? -20.185 5.822 11.777 1.00 94.56 101 ARG A C 1
ATOM 836 O O . ARG A 1 101 ? -20.813 6.656 11.136 1.00 94.56 101 ARG A O 1
ATOM 843 N N . GLU A 1 102 ? -19.648 6.095 12.964 1.00 97.56 102 GLU A N 1
ATOM 844 C CA . GLU A 1 102 ? -19.721 7.412 13.601 1.00 97.56 102 GLU A CA 1
ATOM 845 C C . GLU A 1 102 ? -19.012 8.484 12.759 1.00 97.56 102 GLU A C 1
ATOM 847 O O . GLU A 1 102 ?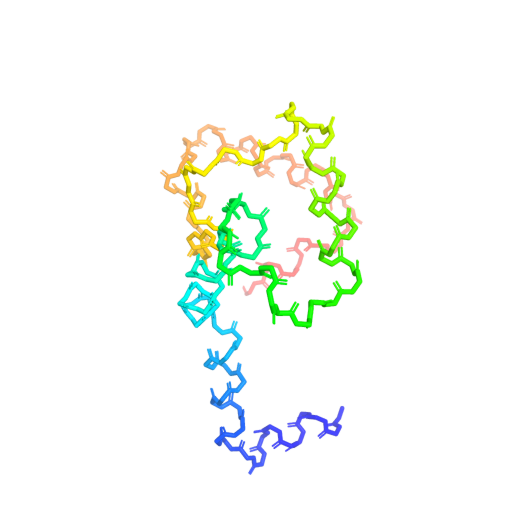 -19.577 9.546 12.504 1.00 97.56 102 GLU A O 1
ATOM 852 N N . LYS A 1 103 ? -17.784 8.207 12.300 1.00 97.38 103 LYS A N 1
ATOM 853 C CA . LYS A 1 103 ? -16.947 9.181 11.578 1.00 97.38 103 LYS A CA 1
ATOM 854 C C . LYS A 1 103 ? -17.376 9.439 10.143 1.00 97.38 103 LYS A C 1
ATOM 856 O O . LYS A 1 103 ? -17.073 10.499 9.609 1.00 97.38 103 LYS A O 1
ATOM 861 N N . THR A 1 104 ? -18.073 8.489 9.542 1.00 95.88 104 THR A N 1
ATOM 862 C CA . THR A 1 104 ? -18.588 8.585 8.171 1.00 95.88 104 THR A CA 1
ATOM 863 C C . THR A 1 104 ? -20.079 8.925 8.141 1.00 95.88 104 THR A C 1
ATOM 865 O O . THR A 1 104 ? -20.694 8.971 7.078 1.00 95.88 104 THR A O 1
ATOM 868 N N . LYS A 1 105 ? -20.693 9.190 9.302 1.00 95.50 105 LYS A N 1
ATOM 869 C CA . LYS A 1 105 ? -22.109 9.543 9.384 1.00 95.50 105 LYS A CA 1
ATOM 870 C C . LYS A 1 105 ? -22.388 10.811 8.576 1.00 95.50 105 LYS A C 1
ATOM 872 O O . LYS A 1 105 ? -21.774 11.848 8.801 1.00 95.50 105 LYS A O 1
ATOM 877 N N . GLY A 1 106 ? -23.366 10.727 7.677 1.00 95.25 106 GLY A N 1
ATOM 878 C CA . GLY A 1 106 ? -23.757 11.843 6.814 1.00 95.25 106 GLY A CA 1
ATOM 879 C C . GLY A 1 106 ? -22.906 11.992 5.552 1.00 95.25 106 GLY A C 1
ATOM 880 O O . GLY A 1 106 ? -23.147 12.924 4.793 1.00 95.25 106 GLY A O 1
ATOM 881 N N . THR A 1 107 ? -21.956 11.085 5.305 1.00 95.56 107 THR A N 1
ATOM 882 C CA . THR A 1 107 ? -21.252 10.986 4.023 1.00 95.56 107 THR A CA 1
ATOM 883 C C . THR A 1 107 ? -21.707 9.751 3.251 1.00 95.56 107 THR A C 1
ATOM 885 O O . THR A 1 107 ? -22.286 8.808 3.795 1.00 95.56 107 THR A O 1
ATOM 888 N N . ASP A 1 108 ? -21.437 9.754 1.953 1.00 93.25 108 ASP A N 1
ATOM 889 C CA . ASP A 1 108 ? -21.618 8.621 1.052 1.00 93.25 108 ASP A CA 1
ATOM 890 C C . ASP A 1 108 ? -20.431 7.647 1.078 1.00 93.25 108 ASP A C 1
ATOM 892 O O . ASP A 1 108 ? -20.452 6.641 0.375 1.00 93.25 108 ASP A O 1
ATOM 896 N N . PHE A 1 109 ? -19.422 7.889 1.922 1.00 91.50 109 PHE A N 1
ATOM 897 C CA . PHE A 1 109 ? -18.191 7.099 1.972 1.00 91.50 109 PHE A CA 1
ATOM 898 C C . PHE A 1 109 ? -18.457 5.602 2.165 1.00 91.50 109 PHE A C 1
ATOM 900 O O . PHE A 1 109 ? -17.839 4.764 1.515 1.00 91.50 109 PHE A O 1
ATOM 907 N N . MET A 1 110 ? -19.430 5.248 3.011 1.00 91.50 110 MET A N 1
ATOM 908 C CA . MET A 1 110 ? -19.792 3.845 3.243 1.00 91.50 110 MET A CA 1
ATOM 909 C C . MET A 1 110 ? -20.478 3.182 2.043 1.00 91.50 110 MET A C 1
ATOM 911 O O . MET A 1 110 ? -20.571 1.959 2.009 1.00 91.50 110 MET A O 1
ATOM 915 N N . ASN A 1 111 ? -20.945 3.947 1.054 1.00 91.94 111 ASN A N 1
ATOM 916 C CA . ASN A 1 111 ? -21.502 3.387 -0.176 1.00 91.94 111 ASN A CA 1
ATOM 917 C C . ASN A 1 111 ? -20.418 2.795 -1.080 1.00 91.94 111 ASN A C 1
ATOM 919 O O . ASN A 1 111 ? -20.726 1.876 -1.827 1.00 91.94 111 ASN A O 1
ATOM 923 N N . LEU A 1 112 ? -19.158 3.237 -0.964 1.00 87.94 112 LEU A N 1
ATOM 924 C CA . LEU A 1 112 ? -18.033 2.648 -1.705 1.00 87.94 112 LEU A CA 1
ATOM 925 C C . LEU A 1 112 ? -17.835 1.157 -1.385 1.00 87.94 112 LEU A C 1
ATOM 927 O O . LEU A 1 112 ? -17.279 0.422 -2.193 1.00 87.94 112 LEU A O 1
ATOM 931 N N . TRP A 1 113 ? -18.306 0.714 -0.215 1.00 82.62 113 TRP A N 1
ATOM 932 C CA . TRP A 1 113 ? -18.204 -0.669 0.257 1.00 82.62 113 TRP A CA 1
ATOM 933 C C . TRP A 1 113 ? -19.511 -1.455 0.187 1.00 82.62 113 TRP A C 1
ATOM 935 O O . TRP A 1 113 ? -19.560 -2.600 0.631 1.00 82.62 113 TRP A O 1
ATOM 945 N N . LYS A 1 114 ? -20.567 -0.865 -0.379 1.00 77.75 114 LYS A N 1
ATOM 946 C CA . LYS A 1 114 ? -21.785 -1.587 -0.743 1.00 77.75 114 LYS A CA 1
ATOM 947 C C . LYS A 1 114 ? -21.574 -2.148 -2.149 1.00 77.75 114 LYS A C 1
ATOM 949 O O . LYS A 1 114 ? -21.835 -1.450 -3.124 1.00 77.75 114 LYS A O 1
ATOM 954 N N . MET A 1 115 ? -21.018 -3.356 -2.232 1.00 51.31 115 MET A N 1
ATOM 955 C CA . MET A 1 115 ? -21.067 -4.163 -3.458 1.00 51.31 115 MET A CA 1
ATOM 956 C C . MET A 1 115 ? -22.431 -4.828 -3.596 1.00 51.31 115 MET A C 1
ATOM 958 O O . MET A 1 115 ? -22.982 -5.240 -2.549 1.00 51.31 115 MET A O 1
#

Secondary structure (DSSP, 8-state):
-HHHHHHHH-HHHHHHHHHHTSHHHHIIIIIHHHIIIII---GGGTTS---HHHHHHHHHHHH-GGG---S-S-SS----TTGGGGT--HHHHHHHHHHHHHHTTTSSGGGGG--

Organism: NCBI:txid748906

Radius of gyration: 21.33 Å; chains: 1; bounding box: 56×26×47 Å

InterPro domains:
  IPR000863 Sulfotransfer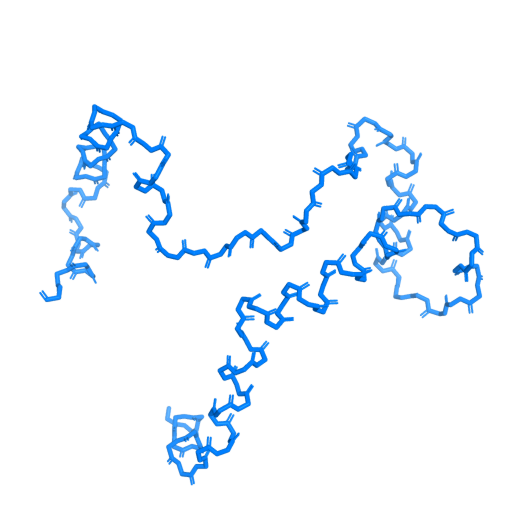ase domain [PF00685] (64-107)
  IPR027417 P-loop containing nucleoside triphosphate hydrolase [G3DSA:3.40.50.300] (3-111)
  IPR027417 P-loop containing nucleoside triphosphate hydrolase [SSF52540] (3-113)

Sequence (115 aa):
EEHYETLVKNPDILDKVLEYSSVSYMKKTINDSFDDTYITKTENLKNLDLPSGIIAFREYMAKHPQFSVKSGGEFIRKGIVGDWKNHFSEEQERRMEERIREKTKGTDFMNLWKM